Protein AF-A0AAP2GTU1-F1 (afdb_monomer)

pLDDT: mean 79.98, std 15.56, range [30.16, 94.25]

Secondary structure (DSSP, 8-state):
-PPP----EE--TT--TTPPPPEEPTT-EEEE-S--SSSEEEEEESEEEEEEPPEEETTEEEEEEPEEEE-SS-EEEEEEEEEEEEESSEEEEEEEEEEEEEEETTEEEEE-TTEEEEEETT--EEEEE--HHHHHGGGGG--

Organism: NCBI:txid2782350

Radius of gyration: 14.72 Å; Cα contacts (8 Å, |Δi|>4): 333; chains: 1; bounding box: 30×39×38 Å

Structure (mmCIF, N/CA/C/O backbone):
data_AF-A0AAP2GTU1-F1
#
_entry.id   AF-A0AAP2GTU1-F1
#
loop_
_atom_site.group_PDB
_atom_site.id
_atom_site.type_symbol
_atom_site.label_atom_id
_atom_site.label_alt_id
_atom_site.label_comp_id
_atom_site.label_asym_id
_atom_site.label_entity_id
_atom_site.label_seq_id
_atom_site.pdbx_PDB_ins_code
_atom_site.Cartn_x
_atom_site.Cartn_y
_atom_site.Cartn_z
_atom_site.occupancy
_atom_site.B_iso_or_equiv
_atom_site.auth_seq_id
_atom_site.auth_comp_id
_atom_site.auth_asym_id
_atom_site.auth_atom_id
_atom_site.pdbx_PDB_model_num
ATOM 1 N N . HIS A 1 1 ? -6.195 -17.796 13.509 1.00 30.16 1 HIS A N 1
ATOM 2 C CA . HIS A 1 1 ? -5.922 -18.245 12.130 1.00 30.16 1 HIS A CA 1
ATOM 3 C C . HIS A 1 1 ? -7.028 -17.724 11.225 1.00 30.16 1 HIS A C 1
ATOM 5 O O . HIS A 1 1 ? -8.182 -17.882 11.612 1.00 30.16 1 HIS A O 1
ATOM 11 N N . PRO A 1 2 ? -6.719 -17.066 10.094 1.00 38.16 2 PRO A N 1
ATOM 12 C CA . PRO A 1 2 ? -7.736 -16.709 9.109 1.00 38.16 2 PRO A CA 1
ATOM 13 C C . PRO A 1 2 ? -8.235 -17.970 8.367 1.00 38.16 2 PRO A C 1
ATOM 15 O O . PRO A 1 2 ? -7.466 -18.922 8.218 1.00 38.16 2 PRO A O 1
ATOM 18 N N . PRO A 1 3 ? -9.513 -18.011 7.947 1.00 38.03 3 PRO A N 1
ATOM 19 C CA . PRO A 1 3 ? -10.086 -19.137 7.204 1.00 38.03 3 PRO A CA 1
ATOM 20 C C . PRO A 1 3 ? -9.543 -19.226 5.759 1.00 38.03 3 PRO A C 1
ATOM 22 O O . PRO A 1 3 ? -9.139 -18.199 5.208 1.00 38.03 3 PRO A O 1
ATOM 25 N N . PRO A 1 4 ? -9.545 -20.421 5.130 1.00 39.78 4 PRO A N 1
ATOM 26 C CA . PRO A 1 4 ? -9.088 -20.612 3.752 1.00 39.78 4 PRO A CA 1
ATOM 27 C C . PRO A 1 4 ? -10.042 -19.967 2.725 1.00 39.78 4 PRO A C 1
ATOM 29 O O . PRO A 1 4 ? -11.256 -19.928 2.948 1.00 39.78 4 PRO A O 1
ATOM 32 N N . PRO A 1 5 ? -9.528 -19.483 1.580 1.00 42.00 5 PRO A N 1
ATOM 33 C CA . PRO A 1 5 ? -10.341 -18.797 0.586 1.00 42.00 5 PRO A CA 1
ATOM 34 C C . PRO A 1 5 ? -11.162 -19.754 -0.304 1.00 42.00 5 PRO A C 1
ATOM 36 O O . PRO A 1 5 ? -10.618 -20.444 -1.154 1.00 42.00 5 PRO A O 1
ATOM 39 N N . THR A 1 6 ? -12.494 -19.742 -0.178 1.00 43.41 6 THR A N 1
ATOM 40 C CA . THR A 1 6 ? -13.464 -20.270 -1.168 1.00 43.41 6 THR A CA 1
ATOM 41 C C . THR A 1 6 ? -14.096 -19.177 -2.064 1.00 43.41 6 THR A C 1
ATOM 43 O O . THR A 1 6 ? -15.057 -18.527 -1.670 1.00 43.41 6 THR A O 1
ATOM 46 N N . GLY A 1 7 ? -13.558 -18.956 -3.275 1.00 51.34 7 GLY A N 1
ATOM 47 C CA . GLY A 1 7 ? -14.180 -18.121 -4.327 1.00 51.34 7 GLY A CA 1
ATOM 48 C C . GLY A 1 7 ? -13.601 -16.711 -4.494 1.00 51.34 7 GLY A C 1
ATOM 49 O O . GLY A 1 7 ? -14.191 -15.743 -4.031 1.00 51.34 7 GLY A O 1
ATOM 50 N N . ALA A 1 8 ? -12.458 -16.572 -5.169 1.00 52.59 8 ALA A N 1
ATOM 51 C CA . ALA A 1 8 ? -11.869 -15.278 -5.536 1.00 52.59 8 ALA A CA 1
ATOM 52 C C . ALA A 1 8 ? -12.064 -15.004 -7.036 1.00 52.59 8 ALA A C 1
ATOM 54 O O . ALA A 1 8 ? -11.912 -15.917 -7.845 1.00 52.59 8 ALA A O 1
ATOM 55 N N . SER A 1 9 ? -12.370 -13.764 -7.430 1.00 53.72 9 SER A N 1
ATOM 56 C CA . SER A 1 9 ? -12.431 -13.361 -8.845 1.00 53.72 9 SER A CA 1
ATOM 57 C C . SER A 1 9 ? -11.434 -12.233 -9.103 1.00 53.72 9 SER A C 1
ATOM 59 O O . SER A 1 9 ? -11.486 -11.198 -8.444 1.00 53.72 9 SER A O 1
ATOM 61 N N . SER A 1 10 ? -10.527 -12.418 -10.066 1.00 52.75 10 SER A N 1
ATOM 62 C CA . SER A 1 10 ? -9.625 -11.359 -10.539 1.00 52.75 10 SER A CA 1
ATOM 63 C C . SER A 1 10 ? -9.782 -11.163 -12.041 1.00 52.75 10 SER A C 1
ATOM 65 O O . SER A 1 10 ? -9.759 -12.126 -12.810 1.00 52.75 10 SER A O 1
ATOM 67 N N . THR A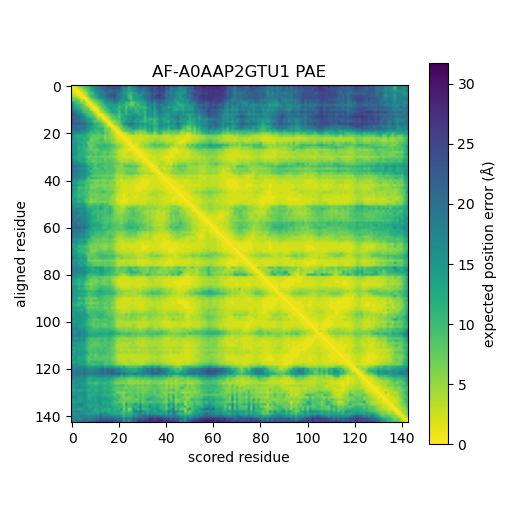 1 11 ? -9.947 -9.915 -12.472 1.00 50.88 11 THR A N 1
ATOM 68 C CA . THR A 1 11 ? -9.996 -9.572 -13.895 1.00 50.88 11 THR A CA 1
ATOM 69 C C . THR A 1 11 ? -8.557 -9.393 -14.377 1.00 50.88 11 THR A C 1
ATOM 71 O O . THR A 1 11 ? -7.835 -8.515 -13.920 1.00 50.88 11 THR A O 1
ATOM 74 N N . SER A 1 12 ? -8.091 -10.278 -15.257 1.00 50.78 12 SER A N 1
ATOM 75 C CA . SER A 1 12 ? -6.668 -10.453 -15.591 1.00 50.78 12 SER A CA 1
ATOM 76 C C . SER A 1 12 ? -6.109 -9.484 -16.639 1.00 50.78 12 SER A C 1
ATOM 78 O O . SER A 1 12 ? -4.905 -9.535 -16.919 1.00 50.78 12 SER A O 1
ATOM 80 N N . ARG A 1 13 ? -6.965 -8.653 -17.239 1.00 45.25 13 ARG A N 1
ATOM 81 C CA . ARG A 1 13 ? -6.680 -7.826 -18.416 1.00 45.25 13 ARG A CA 1
ATOM 82 C C . ARG A 1 13 ? -5.927 -6.557 -17.995 1.00 45.25 13 ARG A C 1
ATOM 84 O O . ARG A 1 13 ? -6.549 -5.537 -17.760 1.00 45.25 13 ARG A O 1
ATOM 91 N N . GLY A 1 14 ? -4.607 -6.649 -17.838 1.00 49.06 14 GLY A N 1
ATOM 92 C CA . GLY A 1 14 ? -3.763 -5.488 -17.516 1.00 49.06 14 GLY A CA 1
ATOM 93 C C . GLY A 1 14 ? -2.371 -5.836 -16.992 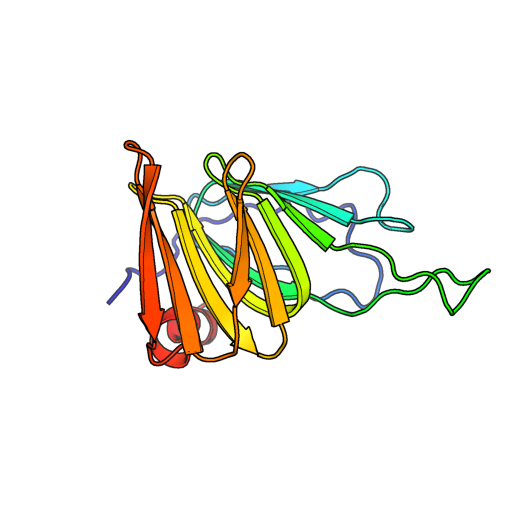1.00 49.06 14 GLY A C 1
ATOM 94 O O . GLY A 1 14 ? -1.425 -5.098 -17.226 1.00 49.06 14 GLY A O 1
ATOM 95 N N . LEU A 1 15 ? -2.184 -6.996 -16.354 1.00 57.47 15 LEU A N 1
ATOM 96 C CA . LEU A 1 15 ? -0.853 -7.398 -15.887 1.00 57.47 15 LEU A CA 1
ATOM 97 C C . LEU A 1 15 ? 0.047 -7.771 -17.076 1.00 57.47 15 LEU A C 1
ATOM 99 O O . LEU A 1 15 ? -0.069 -8.872 -17.609 1.00 57.47 15 LEU A O 1
ATOM 103 N N . GLY A 1 16 ? 0.934 -6.858 -17.483 1.00 52.56 16 GLY A N 1
ATOM 104 C CA . GLY A 1 16 ? 1.970 -7.122 -18.487 1.00 52.56 16 GLY A CA 1
ATOM 105 C C . GLY A 1 16 ? 2.833 -8.347 -18.145 1.00 52.56 16 GLY A C 1
ATOM 106 O O . GLY A 1 16 ? 2.955 -8.733 -16.976 1.00 52.56 16 GLY A O 1
ATOM 107 N N . GLU A 1 17 ? 3.428 -8.965 -19.168 1.00 45.38 17 GLU A N 1
ATOM 108 C CA . GLU A 1 17 ? 4.233 -10.188 -19.048 1.00 45.38 17 GLU A CA 1
ATOM 109 C C . GLU A 1 17 ? 5.441 -9.971 -18.118 1.00 45.38 17 GLU A C 1
ATOM 111 O O . GLU A 1 17 ? 6.473 -9.429 -18.505 1.00 45.38 17 GLU A O 1
ATOM 116 N N . GLY A 1 18 ? 5.300 -10.353 -16.846 1.00 51.03 18 GLY A N 1
ATOM 117 C CA . GLY A 1 18 ? 6.355 -10.235 -15.833 1.00 51.03 18 GLY A CA 1
ATOM 118 C C . GLY A 1 18 ? 5.913 -9.628 -14.500 1.00 51.03 18 GLY A C 1
ATOM 119 O O . GLY A 1 18 ? 6.661 -9.720 -13.520 1.00 51.03 18 GLY A O 1
ATOM 120 N N . SER A 1 19 ? 4.712 -9.048 -14.417 1.00 55.78 19 SER A N 1
ATOM 121 C CA . SER A 1 19 ? 4.093 -8.694 -13.135 1.00 55.78 19 SER A CA 1
ATOM 122 C C . SER A 1 19 ? 3.415 -9.923 -12.532 1.00 55.78 19 SER A C 1
ATOM 124 O O . SER A 1 19 ? 2.539 -10.527 -13.150 1.00 55.78 19 SER A O 1
ATOM 126 N N . LYS A 1 20 ? 3.817 -10.310 -11.315 1.00 67.62 20 LYS A N 1
ATOM 127 C CA . LYS A 1 20 ? 3.124 -11.374 -10.582 1.00 67.62 20 LYS A CA 1
ATOM 128 C C . LYS A 1 20 ? 1.702 -10.918 -10.261 1.00 67.62 20 LYS A C 1
ATOM 130 O O . LYS A 1 20 ? 1.490 -9.781 -9.842 1.00 67.62 20 LYS A O 1
ATOM 135 N N . ARG A 1 21 ? 0.734 -11.806 -10.492 1.00 72.56 21 ARG A N 1
ATOM 136 C CA . ARG A 1 21 ? -0.668 -11.550 -10.153 1.00 72.56 21 ARG A CA 1
ATOM 137 C C . ARG A 1 21 ? -0.798 -11.482 -8.628 1.00 72.56 21 ARG A C 1
ATOM 139 O O . ARG A 1 21 ? -0.213 -12.339 -7.964 1.00 72.56 21 ARG A O 1
ATOM 146 N N . PRO A 1 22 ? -1.545 -10.510 -8.076 1.00 81.94 22 PRO A N 1
ATOM 147 C CA . PRO A 1 22 ? -1.934 -10.559 -6.675 1.00 81.94 22 PRO A CA 1
ATOM 148 C C . PRO A 1 22 ? -2.618 -11.894 -6.376 1.00 81.94 22 PRO A C 1
ATOM 150 O O . PRO A 1 22 ? -3.364 -12.409 -7.213 1.00 81.94 22 PRO A O 1
ATOM 153 N N . VAL A 1 23 ? -2.364 -12.454 -5.198 1.00 83.94 23 VAL A N 1
ATOM 154 C CA . VAL A 1 23 ? -3.076 -13.638 -4.710 1.00 83.94 23 VAL A CA 1
ATOM 155 C C . VAL A 1 23 ? -4.261 -13.133 -3.905 1.00 83.94 23 VAL A C 1
ATOM 157 O O . VAL A 1 23 ? -4.070 -12.420 -2.925 1.00 83.94 23 VAL A O 1
ATOM 160 N N . LEU A 1 24 ? -5.479 -13.458 -4.327 1.00 82.88 24 LEU A N 1
ATOM 161 C CA . LEU A 1 24 ? -6.697 -13.006 -3.662 1.00 82.88 24 LEU A CA 1
ATOM 162 C C . LEU A 1 24 ? -7.250 -14.103 -2.759 1.00 82.88 24 LEU A C 1
ATOM 164 O O . LEU A 1 24 ? -7.223 -15.285 -3.105 1.00 82.88 24 LEU A O 1
ATOM 168 N N . THR A 1 25 ? -7.821 -13.692 -1.634 1.00 81.12 25 THR A N 1
ATOM 169 C CA . THR A 1 25 ? -8.691 -14.564 -0.853 1.00 81.12 25 THR A CA 1
ATOM 170 C C . THR A 1 25 ? -10.106 -14.593 -1.436 1.00 81.12 25 THR A C 1
ATOM 172 O O . THR A 1 25 ? -10.460 -13.856 -2.358 1.00 81.12 25 THR A O 1
ATOM 175 N N . ALA A 1 26 ? -10.949 -15.451 -0.882 1.00 75.50 26 ALA A N 1
ATOM 176 C CA . ALA A 1 26 ? -12.337 -15.562 -1.269 1.00 75.50 26 ALA A CA 1
ATOM 177 C C . ALA A 1 26 ? -13.147 -14.314 -0.996 1.00 75.50 26 ALA A C 1
ATOM 179 O O . ALA A 1 26 ? -12.882 -13.593 -0.039 1.00 75.50 26 ALA A O 1
ATOM 180 N N . ASN A 1 27 ? -14.167 -14.103 -1.821 1.00 82.06 27 ASN A N 1
ATOM 181 C CA . ASN A 1 27 ? -15.020 -12.923 -1.805 1.00 82.06 27 ASN A CA 1
ATOM 182 C C . ASN A 1 27 ? -14.228 -11.619 -1.963 1.00 82.06 27 ASN A C 1
ATOM 184 O O . ASN A 1 27 ? -14.709 -10.554 -1.588 1.00 82.06 27 ASN A O 1
ATOM 188 N N . SER A 1 28 ? -13.019 -11.709 -2.523 1.00 85.31 28 SER A N 1
ATOM 189 C CA . SER A 1 28 ? -12.214 -10.548 -2.864 1.00 85.31 28 SER A CA 1
ATOM 190 C C . SER A 1 28 ? -12.335 -10.238 -4.349 1.00 85.31 28 SER A C 1
ATOM 192 O O . SER A 1 28 ? -12.450 -11.140 -5.187 1.00 85.31 28 SER A O 1
ATOM 194 N N . ARG A 1 29 ? -12.294 -8.946 -4.661 1.00 86.62 29 ARG A N 1
ATOM 195 C CA . ARG A 1 29 ? -12.332 -8.385 -6.008 1.00 86.62 29 ARG A CA 1
ATOM 196 C C . ARG A 1 29 ? -11.227 -7.353 -6.141 1.00 86.62 29 ARG A C 1
ATOM 198 O O . ARG A 1 29 ? -10.926 -6.621 -5.201 1.00 86.62 29 ARG A O 1
ATOM 205 N N . LEU A 1 30 ? -10.648 -7.301 -7.332 1.00 86.75 30 LEU A N 1
ATOM 206 C CA . LEU A 1 30 ? -9.625 -6.334 -7.674 1.00 86.75 30 LEU A CA 1
ATOM 207 C C . LEU A 1 30 ? -9.945 -5.703 -9.026 1.00 86.75 30 LEU A C 1
ATOM 209 O O . LEU A 1 30 ? -10.262 -6.410 -9.986 1.00 86.75 30 LEU A O 1
ATOM 213 N N . GLU A 1 31 ? -9.869 -4.379 -9.077 1.00 87.94 31 GLU A N 1
ATOM 214 C CA . GLU A 1 31 ? -10.065 -3.577 -10.285 1.00 87.94 31 GLU A CA 1
ATOM 215 C C . GLU A 1 31 ? -8.732 -2.935 -10.659 1.00 87.94 31 GLU A C 1
ATOM 217 O O . GLU A 1 31 ? -7.997 -2.486 -9.782 1.00 87.94 31 GLU A O 1
ATOM 222 N N . LEU A 1 32 ? -8.388 -2.973 -11.945 1.00 85.31 32 LEU A N 1
ATOM 223 C CA . LEU A 1 32 ? -7.116 -2.494 -12.485 1.00 85.31 32 LEU A CA 1
ATOM 224 C C . LEU A 1 32 ? -7.369 -1.193 -13.257 1.00 85.31 32 LEU A C 1
ATOM 226 O O . LEU A 1 32 ? -8.340 -1.129 -14.012 1.00 85.31 32 LEU A O 1
ATOM 230 N N . SER A 1 33 ? -6.488 -0.200 -13.122 1.00 84.56 33 SER A N 1
ATOM 231 C CA . SER A 1 33 ? -6.379 0.906 -14.083 1.00 84.56 33 SER A CA 1
ATOM 232 C C . SER A 1 33 ? -6.184 0.397 -15.516 1.00 84.56 33 SER A C 1
ATOM 234 O O . SER A 1 33 ? -5.593 -0.658 -15.754 1.00 84.56 33 SER A O 1
ATOM 236 N N . GLU A 1 34 ? -6.701 1.154 -16.485 1.00 79.62 34 GLU A N 1
ATOM 237 C CA . GLU A 1 34 ? -6.660 0.778 -17.905 1.00 79.62 34 GLU A CA 1
ATOM 238 C C . GLU A 1 34 ? -5.235 0.793 -18.471 1.00 79.62 34 GLU A C 1
ATOM 240 O O . GLU A 1 34 ? -4.863 -0.086 -19.249 1.00 79.62 34 GLU A O 1
ATOM 245 N N . ASP A 1 35 ? -4.434 1.779 -18.060 1.00 80.00 35 ASP A N 1
ATOM 246 C CA . ASP A 1 35 ? -3.020 1.875 -18.406 1.00 80.00 35 ASP A CA 1
ATOM 247 C C . ASP A 1 35 ? -2.171 1.181 -17.335 1.00 80.00 35 ASP A C 1
ATOM 249 O O . ASP A 1 35 ? -2.221 1.520 -16.150 1.00 80.00 35 ASP A O 1
ATOM 253 N N . TRP A 1 36 ? -1.389 0.191 -17.769 1.00 79.00 36 TRP A N 1
ATOM 254 C CA . TRP A 1 36 ? -0.426 -0.534 -16.937 1.00 79.00 36 TRP A CA 1
ATOM 255 C C . TRP A 1 36 ? 1.028 -0.232 -17.310 1.00 79.00 36 TRP A C 1
ATOM 257 O O . TRP A 1 36 ? 1.960 -0.749 -16.674 1.00 79.00 36 TRP A O 1
ATOM 267 N N . ASP A 1 37 ? 1.237 0.593 -18.339 1.00 79.75 37 ASP A N 1
ATOM 268 C CA . ASP A 1 37 ? 2.533 1.044 -18.835 1.00 79.75 37 ASP A CA 1
ATOM 269 C C . ASP A 1 37 ? 3.043 2.326 -18.194 1.00 79.75 37 ASP A C 1
ATOM 271 O O . ASP A 1 37 ? 4.228 2.643 -18.322 1.00 79.75 37 ASP A O 1
ATOM 275 N N . SER A 1 38 ? 2.211 2.953 -17.367 1.00 84.38 38 SER A N 1
ATOM 276 C CA . SER A 1 38 ? 2.567 4.079 -16.518 1.00 84.38 38 SER A CA 1
ATOM 277 C C . SER A 1 38 ? 2.426 3.758 -15.017 1.00 84.38 38 SER A C 1
ATOM 279 O O . SER A 1 38 ? 2.808 2.667 -14.559 1.00 84.38 38 SER A O 1
ATOM 281 N N . ASP A 1 39 ? 1.975 4.741 -14.233 1.00 86.44 39 ASP A N 1
ATOM 282 C CA . ASP A 1 39 ? 1.644 4.555 -12.822 1.00 86.44 39 ASP A CA 1
ATOM 283 C C . ASP A 1 39 ? 0.477 3.565 -12.732 1.00 86.44 39 ASP A C 1
ATOM 285 O O . ASP A 1 39 ? -0.485 3.647 -13.489 1.00 86.44 39 ASP A O 1
ATOM 289 N N . ARG A 1 40 ? 0.606 2.565 -11.860 1.00 87.06 40 ARG A N 1
ATOM 290 C CA . ARG A 1 40 ? -0.336 1.446 -11.777 1.00 87.06 40 ARG A CA 1
ATOM 291 C C . ARG A 1 40 ? -1.214 1.606 -10.552 1.00 87.06 40 ARG A C 1
ATOM 293 O O . ARG A 1 40 ? -0.688 1.707 -9.444 1.00 87.06 40 ARG A O 1
ATOM 300 N N . GLU A 1 41 ? -2.520 1.527 -10.740 1.00 89.62 41 GLU A N 1
ATOM 301 C CA . GLU A 1 41 ? -3.487 1.655 -9.653 1.00 89.62 41 GLU A CA 1
ATOM 302 C C . GLU A 1 41 ? -4.391 0.428 -9.602 1.00 89.62 41 GLU A C 1
ATOM 304 O O . GLU A 1 41 ? -4.850 -0.082 -10.628 1.00 89.62 41 GLU A O 1
ATOM 309 N N . VAL A 1 42 ? -4.618 -0.076 -8.390 1.00 90.38 42 VAL A N 1
ATOM 310 C CA . VAL A 1 42 ? -5.576 -1.153 -8.134 1.00 90.38 42 VAL A CA 1
ATOM 311 C C . VAL A 1 42 ? -6.555 -0.743 -7.056 1.00 90.38 42 VAL A C 1
ATOM 313 O O . VAL A 1 42 ? -6.151 -0.184 -6.043 1.00 90.38 42 VAL A O 1
ATOM 316 N N . TRP A 1 43 ? -7.822 -1.102 -7.221 1.00 92.31 43 TRP A N 1
ATOM 317 C CA . TRP A 1 43 ? -8.835 -0.972 -6.176 1.00 92.31 43 TRP A CA 1
ATOM 318 C C . TRP A 1 43 ? -9.128 -2.355 -5.618 1.00 92.31 43 TRP A C 1
ATOM 320 O O . TRP A 1 43 ? -9.526 -3.257 -6.360 1.00 92.31 43 TRP A O 1
ATOM 330 N N . LEU A 1 44 ? -8.872 -2.539 -4.323 1.00 91.94 44 LEU A N 1
ATOM 331 C CA . LEU A 1 44 ? -9.077 -3.806 -3.635 1.00 91.94 44 LEU A CA 1
ATOM 332 C C . LEU A 1 44 ? -10.356 -3.762 -2.801 1.00 91.94 44 LEU A C 1
ATOM 334 O O . LEU A 1 44 ? -10.521 -2.891 -1.949 1.00 91.94 44 LEU A O 1
ATOM 338 N N . HIS A 1 45 ? -11.179 -4.792 -2.983 1.00 89.94 45 HIS A N 1
ATOM 339 C CA . HIS A 1 45 ? -12.240 -5.177 -2.065 1.00 89.94 45 HIS A CA 1
ATOM 340 C C . HIS A 1 45 ? -11.952 -6.573 -1.509 1.00 89.94 45 HIS A C 1
ATOM 342 O O . HIS A 1 45 ? -11.787 -7.511 -2.285 1.00 89.94 45 HIS A O 1
ATOM 348 N N . GLY A 1 46 ? -11.884 -6.725 -0.185 1.00 90.69 46 GLY A N 1
ATOM 349 C CA . GLY A 1 46 ? -11.538 -7.991 0.475 1.00 90.69 46 GLY A CA 1
ATOM 350 C C . GLY A 1 46 ? -10.062 -8.081 0.877 1.00 90.69 46 GLY A C 1
ATOM 351 O O . GLY A 1 46 ? -9.492 -7.116 1.376 1.00 90.69 46 GLY A O 1
ATOM 352 N N . GLU A 1 47 ? -9.435 -9.245 0.722 1.00 89.94 47 GLU A N 1
ATOM 353 C CA . GLU A 1 47 ? -8.055 -9.496 1.154 1.00 89.94 47 GLU A CA 1
ATOM 354 C C . GLU A 1 47 ? -7.201 -10.076 0.028 1.00 89.94 47 GLU A C 1
ATOM 356 O O . GLU A 1 47 ? -7.598 -11.021 -0.661 1.00 89.94 47 GLU A O 1
ATOM 361 N N . ALA A 1 48 ? -6.006 -9.509 -0.136 1.00 90.31 48 ALA A N 1
ATOM 362 C CA . ALA A 1 48 ? -5.048 -9.912 -1.147 1.00 90.31 48 ALA A CA 1
ATOM 363 C C . ALA A 1 48 ? -3.599 -9.769 -0.664 1.00 90.31 48 ALA A C 1
ATOM 365 O O . ALA A 1 48 ? -3.248 -8.881 0.116 1.00 90.31 48 ALA A O 1
ATOM 366 N N . TYR A 1 49 ? -2.750 -10.648 -1.184 1.00 89.19 49 TYR A N 1
ATOM 367 C CA . TYR A 1 49 ? -1.302 -10.578 -1.081 1.00 89.19 49 TYR A CA 1
ATOM 368 C C . TYR A 1 49 ? -0.718 -10.057 -2.397 1.00 89.19 49 TYR A C 1
ATOM 370 O O . TYR A 1 49 ? -1.084 -10.513 -3.484 1.00 89.19 49 TYR A O 1
ATOM 378 N N . PHE A 1 50 ? 0.199 -9.100 -2.292 1.00 89.06 50 PHE A N 1
ATOM 379 C CA . PHE A 1 50 ? 0.788 -8.383 -3.413 1.00 89.06 50 PHE A CA 1
ATOM 380 C C . PHE A 1 50 ? 2.301 -8.565 -3.452 1.00 89.06 50 PHE A C 1
ATOM 382 O O . PHE A 1 50 ? 2.984 -8.452 -2.435 1.00 89.06 50 PHE A O 1
ATOM 389 N N . GLU A 1 51 ? 2.818 -8.740 -4.667 1.00 86.56 51 GLU A N 1
ATOM 390 C CA . GLU A 1 51 ? 4.246 -8.685 -4.977 1.00 86.56 51 GLU A CA 1
ATOM 391 C C . GLU A 1 51 ? 4.499 -7.536 -5.964 1.00 86.56 51 GLU A C 1
ATOM 393 O O . GLU A 1 51 ? 4.459 -7.691 -7.190 1.00 86.56 51 GLU A O 1
ATOM 398 N N . GLY A 1 52 ? 4.715 -6.337 -5.425 1.00 79.19 52 GLY A N 1
ATOM 399 C CA . GLY A 1 52 ? 4.931 -5.128 -6.207 1.00 79.19 52 GLY A CA 1
ATOM 400 C C . GLY A 1 52 ? 6.349 -5.0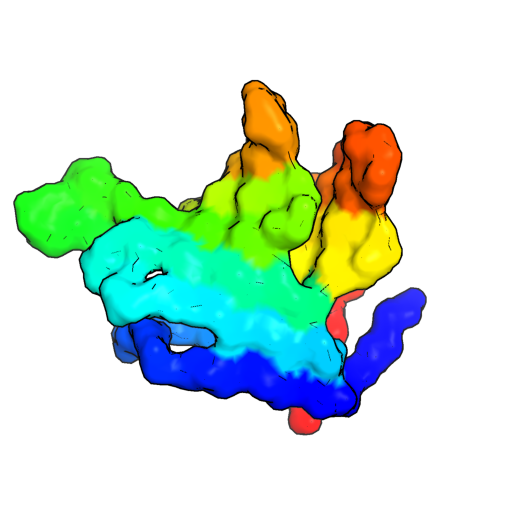75 -6.763 1.00 79.19 52 GLY A C 1
ATOM 401 O O . GLY A 1 52 ? 7.311 -4.976 -6.006 1.00 79.19 52 GLY A O 1
ATOM 402 N N . ARG A 1 53 ? 6.507 -5.066 -8.090 1.00 79.12 53 ARG A N 1
ATOM 403 C CA . ARG A 1 53 ? 7.816 -4.891 -8.743 1.00 79.12 53 ARG A CA 1
ATOM 404 C C . ARG A 1 53 ? 8.114 -3.423 -9.034 1.00 79.12 53 ARG A C 1
ATOM 406 O O . ARG A 1 53 ? 7.216 -2.636 -9.330 1.00 79.12 53 ARG A O 1
ATOM 413 N N . LYS A 1 54 ? 9.399 -3.064 -8.981 1.00 80.69 54 LYS A N 1
ATOM 414 C CA . LYS A 1 54 ? 9.877 -1.752 -9.439 1.00 80.69 54 LYS A CA 1
ATOM 415 C C . LYS A 1 54 ? 9.686 -1.671 -10.958 1.00 80.69 54 LYS A C 1
ATOM 417 O O . LYS A 1 54 ? 10.128 -2.574 -11.662 1.00 80.69 54 LYS A O 1
ATOM 422 N N . LYS A 1 55 ? 9.061 -0.599 -11.447 1.00 81.69 55 LYS A N 1
ATOM 423 C CA . LYS A 1 55 ? 8.953 -0.280 -12.880 1.00 81.69 55 LYS A CA 1
ATOM 424 C C . LYS A 1 55 ? 9.482 1.137 -13.089 1.00 81.69 55 LYS A C 1
ATOM 426 O O . LYS A 1 55 ? 9.172 2.030 -12.301 1.00 81.69 55 LYS A O 1
ATOM 431 N N . THR A 1 56 ? 10.305 1.330 -14.106 1.00 83.88 56 THR A N 1
ATOM 432 C CA . THR A 1 56 ? 10.854 2.634 -14.503 1.00 83.88 56 THR A CA 1
ATOM 433 C C . THR A 1 56 ? 10.323 3.016 -15.872 1.00 83.88 56 THR A C 1
ATOM 435 O O . THR A 1 56 ? 9.935 2.138 -16.645 1.00 83.88 56 THR A O 1
ATOM 438 N N . ASN A 1 57 ? 10.323 4.309 -16.178 1.00 84.19 57 ASN A N 1
ATOM 439 C CA . ASN A 1 57 ? 9.991 4.783 -17.512 1.00 84.19 57 ASN A CA 1
ATOM 440 C C . ASN A 1 57 ? 11.081 4.332 -18.508 1.00 84.19 57 ASN A C 1
ATOM 442 O O . ASN A 1 57 ? 12.258 4.607 -18.269 1.00 84.19 57 ASN A O 1
ATOM 446 N N . PRO A 1 58 ? 10.733 3.651 -19.617 1.00 85.19 58 PRO A N 1
ATOM 447 C CA . PRO A 1 58 ? 11.704 3.265 -20.642 1.00 85.19 58 PRO A CA 1
ATOM 448 C C . PRO A 1 58 ? 12.433 4.453 -21.286 1.00 85.19 58 PRO A C 1
ATOM 450 O O . PRO A 1 58 ? 13.581 4.314 -21.695 1.00 85.19 58 PRO A O 1
ATOM 453 N N . ALA A 1 59 ? 11.780 5.616 -21.365 1.00 88.88 59 ALA A N 1
ATOM 454 C CA . ALA A 1 59 ? 12.347 6.850 -21.906 1.00 88.88 59 ALA A CA 1
ATOM 455 C C . ALA A 1 59 ? 13.138 7.664 -20.865 1.00 88.88 59 ALA A C 1
ATOM 457 O O . ALA A 1 59 ? 13.900 8.553 -21.236 1.00 88.88 59 ALA A O 1
ATOM 458 N N . ASP A 1 60 ? 12.967 7.372 -19.573 1.00 87.50 60 ASP A N 1
ATOM 459 C CA . ASP A 1 60 ? 13.661 8.049 -18.476 1.00 87.50 60 ASP A CA 1
ATOM 460 C C . ASP A 1 60 ? 13.838 7.097 -17.284 1.00 87.50 60 ASP A C 1
ATOM 462 O O . ASP A 1 60 ? 12.964 6.957 -16.425 1.00 87.50 60 ASP A O 1
ATOM 466 N N . ALA A 1 61 ? 15.010 6.465 -17.198 1.00 85.75 61 ALA A N 1
ATOM 467 C CA . ALA A 1 61 ? 15.325 5.510 -16.137 1.00 85.75 61 ALA A CA 1
ATOM 468 C C . ALA A 1 61 ? 15.345 6.134 -14.724 1.00 85.75 61 ALA A C 1
ATOM 470 O O . ALA A 1 61 ? 15.289 5.399 -13.733 1.00 85.75 61 ALA A O 1
ATOM 471 N N . SER A 1 62 ? 15.411 7.468 -14.606 1.00 87.31 62 SER A N 1
ATOM 472 C CA . SER A 1 62 ? 15.323 8.162 -13.316 1.00 87.31 62 SER A CA 1
ATOM 473 C C . SER A 1 62 ? 13.882 8.225 -12.797 1.00 87.31 62 SER A C 1
ATOM 475 O O . SER A 1 62 ? 13.655 8.209 -11.582 1.00 87.31 62 SER A O 1
ATOM 477 N N . ARG A 1 63 ? 12.894 8.199 -13.702 1.00 86.31 63 ARG A N 1
ATOM 478 C CA . ARG A 1 63 ? 11.474 8.203 -13.361 1.00 86.31 63 ARG A CA 1
ATOM 479 C C . ARG A 1 63 ? 10.995 6.792 -13.024 1.00 86.31 63 ARG A C 1
ATOM 481 O O . ARG A 1 63 ? 10.967 5.890 -13.861 1.00 86.31 63 ARG A O 1
ATOM 488 N N . ARG A 1 64 ? 10.544 6.613 -11.782 1.00 85.44 64 ARG A N 1
ATOM 489 C CA . ARG A 1 64 ? 9.902 5.380 -11.305 1.00 85.44 64 ARG A CA 1
ATOM 490 C C . ARG A 1 64 ? 8.393 5.505 -11.419 1.00 85.44 64 ARG A C 1
ATOM 492 O O . ARG A 1 64 ? 7.839 6.499 -10.961 1.00 85.44 64 ARG A O 1
ATOM 499 N N . TYR A 1 65 ? 7.751 4.489 -11.982 1.00 86.44 65 TYR A N 1
ATOM 500 C CA . TYR A 1 65 ? 6.299 4.400 -11.960 1.00 86.44 65 TYR A CA 1
ATOM 501 C C . TYR A 1 65 ? 5.818 3.922 -10.599 1.00 86.44 65 TYR A C 1
ATOM 503 O O . TYR A 1 65 ? 6.356 2.956 -10.039 1.00 86.44 65 TYR A O 1
ATOM 511 N N . LYS A 1 66 ? 4.790 4.592 -10.094 1.00 87.38 66 LYS A N 1
ATOM 512 C CA . LYS A 1 66 ? 4.141 4.264 -8.830 1.00 87.38 66 LYS A CA 1
ATOM 513 C C . LYS A 1 66 ? 3.305 2.993 -8.967 1.00 87.38 66 LYS A C 1
ATOM 515 O O . LYS A 1 66 ? 2.915 2.591 -10.066 1.00 87.38 66 LYS A O 1
ATOM 520 N N . PHE A 1 67 ? 3.085 2.338 -7.835 1.00 88.56 67 PHE A N 1
ATOM 521 C CA . PHE A 1 67 ? 2.079 1.299 -7.697 1.00 88.56 67 PHE A CA 1
ATOM 522 C C . PHE A 1 67 ? 1.268 1.605 -6.442 1.00 88.56 67 PHE A C 1
ATOM 524 O O . PHE A 1 67 ? 1.845 1.646 -5.352 1.00 88.56 67 PHE A O 1
ATOM 531 N N . THR A 1 68 ? -0.027 1.842 -6.620 1.00 91.69 68 THR A N 1
ATOM 532 C CA . THR A 1 68 ? -0.934 2.259 -5.550 1.00 91.69 68 THR A CA 1
ATOM 533 C C . THR A 1 68 ? -2.052 1.239 -5.398 1.00 91.69 68 THR A C 1
ATOM 535 O O . THR A 1 68 ? -2.702 0.872 -6.378 1.00 91.69 68 THR A O 1
ATOM 538 N N . VAL A 1 69 ? -2.267 0.763 -4.171 1.00 92.50 69 VAL A N 1
ATOM 539 C CA . VAL A 1 69 ? -3.435 -0.052 -3.811 1.00 92.50 69 VAL A CA 1
ATOM 540 C C . VAL A 1 69 ? -4.415 0.828 -3.056 1.00 92.50 69 VAL A C 1
ATOM 542 O O . VAL A 1 69 ? -4.140 1.236 -1.929 1.00 92.50 69 VAL A O 1
ATOM 545 N N . HIS A 1 70 ? -5.559 1.085 -3.669 1.00 93.56 70 HIS A N 1
ATOM 546 C CA . HIS A 1 70 ? -6.667 1.811 -3.078 1.00 93.56 70 HIS A CA 1
ATOM 547 C C . HIS A 1 70 ? -7.538 0.867 -2.254 1.00 93.56 70 HIS A C 1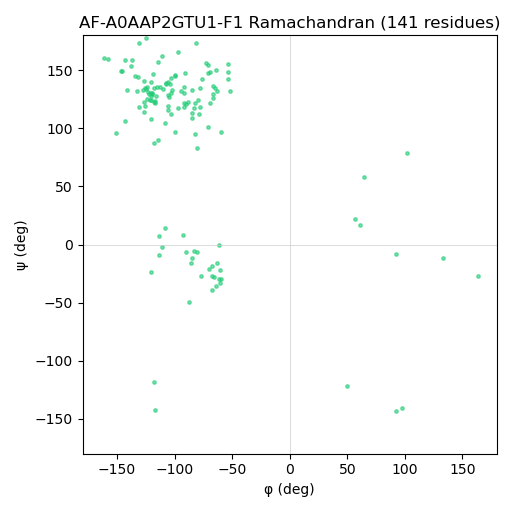
ATOM 549 O O . HIS A 1 70 ? -7.935 -0.214 -2.704 1.00 93.56 70 HIS A O 1
ATOM 555 N N . THR A 1 71 ? -7.859 1.308 -1.042 1.00 91.56 71 THR A N 1
ATOM 556 C CA . THR A 1 71 ? -8.871 0.698 -0.176 1.00 91.56 71 THR A CA 1
ATOM 557 C C . THR A 1 71 ? -9.895 1.762 0.218 1.00 91.56 71 THR A C 1
ATOM 559 O O . THR A 1 71 ? -9.756 2.936 -0.104 1.00 91.56 71 THR A O 1
ATOM 562 N N . SER A 1 72 ? -10.927 1.385 0.966 1.00 87.75 72 SER A N 1
ATOM 563 C CA . SER A 1 72 ? -11.927 2.335 1.478 1.00 87.75 72 SER A CA 1
ATOM 564 C C . SER A 1 72 ? -11.379 3.300 2.526 1.00 87.75 72 SER A C 1
ATOM 566 O O . SER A 1 72 ? -12.059 4.267 2.852 1.00 87.75 72 SER A O 1
ATOM 568 N N . SER A 1 73 ? -10.234 2.989 3.139 1.00 86.75 73 SER A N 1
ATOM 569 C CA . SER A 1 73 ? -9.742 3.710 4.320 1.00 86.75 73 SER A CA 1
ATOM 570 C C . SER A 1 73 ? -8.377 4.354 4.123 1.00 86.75 73 SER A C 1
ATOM 572 O O . SER A 1 73 ? -8.039 5.263 4.872 1.00 86.75 73 SER A O 1
ATOM 574 N N . LEU A 1 74 ? -7.575 3.845 3.189 1.00 89.19 74 LEU A N 1
ATOM 575 C CA . LEU A 1 74 ? -6.213 4.307 2.944 1.00 89.19 74 LEU A CA 1
ATOM 576 C C . LEU A 1 74 ? -5.719 3.887 1.563 1.00 89.19 74 LEU A C 1
ATOM 578 O O . LEU A 1 74 ? -6.198 2.894 1.000 1.00 89.19 74 LEU A O 1
ATOM 582 N N . ASP A 1 75 ? -4.687 4.583 1.103 1.00 92.50 75 ASP A N 1
ATOM 583 C CA . ASP A 1 75 ? -3.909 4.206 -0.069 1.00 92.50 75 ASP A CA 1
ATOM 584 C C . ASP A 1 75 ? -2.566 3.610 0.356 1.00 92.50 75 ASP A C 1
ATOM 586 O O . ASP A 1 75 ? -1.895 4.096 1.271 1.00 92.50 75 ASP A O 1
ATOM 590 N N . VAL A 1 76 ? -2.158 2.541 -0.323 1.00 91.19 76 VAL A N 1
ATOM 591 C CA . VAL A 1 76 ? -0.878 1.863 -0.100 1.00 91.19 76 VAL A CA 1
ATOM 592 C C . VAL A 1 76 ? 0.042 2.163 -1.281 1.00 9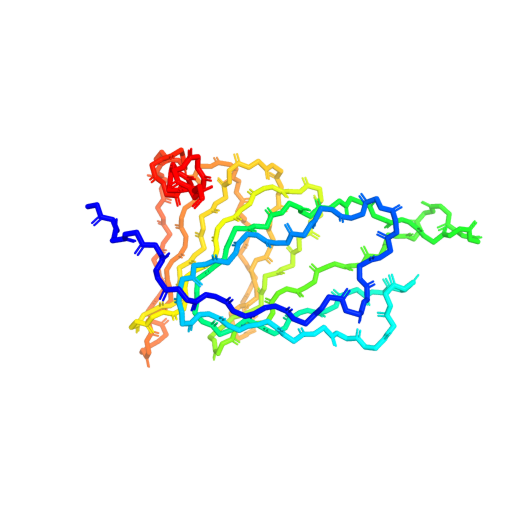1.19 76 VAL A C 1
ATOM 594 O O . VAL A 1 76 ? -0.113 1.574 -2.351 1.00 91.19 76 VAL A O 1
ATOM 597 N N . ASN A 1 77 ? 1.021 3.047 -1.095 1.00 90.56 77 ASN A N 1
ATOM 598 C CA . ASN A 1 77 ? 2.039 3.354 -2.099 1.00 90.56 77 ASN A CA 1
ATOM 599 C C . ASN A 1 77 ? 3.236 2.423 -1.926 1.00 90.56 77 ASN A C 1
ATOM 601 O O . ASN A 1 77 ? 3.877 2.395 -0.868 1.00 90.56 77 ASN A O 1
ATOM 605 N N . VAL A 1 78 ? 3.564 1.658 -2.967 1.00 84.06 78 VAL A N 1
ATOM 606 C CA . VAL A 1 78 ? 4.533 0.569 -2.826 1.00 84.06 78 VAL A CA 1
ATOM 607 C C . VAL A 1 78 ? 5.568 0.520 -3.944 1.00 84.06 78 VAL A C 1
ATOM 609 O O . VAL A 1 78 ? 5.292 0.797 -5.112 1.00 84.06 78 VAL A O 1
ATOM 612 N N . VAL A 1 79 ? 6.799 0.132 -3.592 1.00 75.19 79 VAL A N 1
ATOM 613 C CA . VAL A 1 79 ? 7.918 0.030 -4.541 1.00 75.19 79 VAL A CA 1
ATOM 614 C C . VAL A 1 79 ? 8.795 -1.175 -4.206 1.00 75.19 79 VAL A C 1
ATOM 616 O O . VAL A 1 79 ? 9.601 -1.113 -3.282 1.00 75.19 79 VAL A O 1
ATOM 619 N N . GLY A 1 80 ? 8.719 -2.251 -5.000 1.00 70.19 80 GLY A N 1
ATOM 620 C CA . GLY A 1 80 ? 9.591 -3.420 -4.803 1.00 70.19 80 GLY A CA 1
ATOM 621 C C . GLY A 1 80 ? 9.328 -4.113 -3.465 1.00 70.19 80 GLY A C 1
ATOM 622 O O . GLY A 1 80 ? 10.225 -4.151 -2.630 1.00 70.19 80 GLY A O 1
ATOM 623 N N . THR A 1 81 ? 8.092 -4.550 -3.235 1.00 86.06 81 THR A N 1
ATOM 624 C CA . THR A 1 81 ? 7.592 -4.960 -1.912 1.00 86.06 81 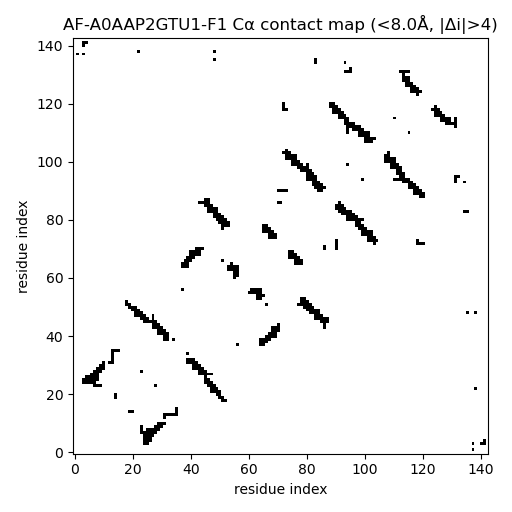THR A CA 1
ATOM 625 C C . THR A 1 81 ? 6.750 -6.215 -1.974 1.00 86.06 81 THR A C 1
ATOM 627 O O . THR A 1 81 ? 6.072 -6.471 -2.969 1.00 86.06 81 THR A O 1
ATOM 630 N N . GLU A 1 82 ? 6.736 -6.927 -0.857 1.00 90.62 82 GLU A N 1
ATOM 631 C CA . GLU A 1 82 ? 5.780 -7.988 -0.577 1.00 90.62 82 GLU A CA 1
ATOM 632 C C . GLU A 1 82 ? 4.926 -7.581 0.615 1.00 90.62 82 GLU A C 1
ATOM 634 O O . GLU A 1 82 ? 5.462 -7.207 1.662 1.00 90.62 82 GLU A O 1
ATOM 639 N N . PHE A 1 83 ? 3.607 -7.639 0.478 1.00 92.19 83 PHE A N 1
ATOM 640 C CA . PHE A 1 83 ? 2.703 -7.194 1.533 1.00 92.19 83 PHE A CA 1
ATOM 641 C C . PHE A 1 83 ? 1.322 -7.820 1.408 1.00 92.19 83 PHE A C 1
ATOM 643 O O . PHE A 1 83 ? 0.915 -8.286 0.345 1.00 92.19 83 PHE A O 1
ATOM 650 N N . THR A 1 84 ? 0.594 -7.810 2.518 1.00 91.44 84 THR A N 1
ATOM 651 C CA . THR A 1 84 ? -0.798 -8.260 2.585 1.00 91.44 84 THR A CA 1
ATOM 652 C C . THR A 1 84 ? -1.685 -7.076 2.927 1.00 91.44 84 THR A C 1
ATOM 654 O O . THR A 1 84 ? -1.360 -6.316 3.840 1.00 91.44 84 THR A O 1
ATOM 657 N N . VAL A 1 85 ? -2.806 -6.942 2.222 1.00 92.88 85 VAL A N 1
ATOM 658 C CA . VAL A 1 85 ? -3.871 -5.987 2.540 1.00 92.88 85 VAL A CA 1
ATOM 659 C C . VAL A 1 85 ? -5.150 -6.769 2.804 1.00 92.88 85 VAL A C 1
ATOM 661 O O . VAL A 1 85 ? -5.524 -7.623 2.006 1.00 92.88 85 VAL A O 1
ATOM 664 N N . SER A 1 86 ? -5.823 -6.474 3.912 1.00 91.50 86 SER A N 1
ATOM 665 C CA . SER A 1 86 ? -7.133 -7.026 4.259 1.00 91.50 86 SER A CA 1
ATOM 666 C C . SER A 1 86 ? -8.097 -5.892 4.558 1.00 91.50 86 SER A C 1
ATOM 668 O O . SER A 1 86 ? -7.866 -5.118 5.482 1.00 91.50 86 SER A O 1
ATOM 670 N N . GLN A 1 87 ? -9.204 -5.843 3.830 1.00 89.69 87 GLN A N 1
ATOM 671 C CA . GLN A 1 87 ? -10.308 -4.917 4.026 1.00 89.69 87 GLN A CA 1
ATOM 672 C C . GLN A 1 87 ? -11.550 -5.708 4.454 1.00 89.69 87 GLN A C 1
ATOM 674 O O . GLN A 1 87 ? -12.321 -6.196 3.628 1.00 89.69 87 GLN A O 1
ATOM 679 N N . ARG A 1 88 ? -11.710 -5.877 5.770 1.00 84.44 88 ARG A N 1
ATOM 680 C CA . ARG A 1 88 ? -12.885 -6.522 6.385 1.00 84.44 88 ARG A CA 1
ATOM 681 C C . ARG A 1 88 ? -13.596 -5.503 7.278 1.00 84.44 88 ARG A C 1
ATOM 683 O O . ARG A 1 88 ? -14.008 -4.463 6.787 1.00 84.44 88 ARG A O 1
ATOM 690 N N . GLU A 1 89 ? -13.690 -5.747 8.586 1.00 85.25 89 GLU A N 1
ATOM 691 C CA . GLU A 1 89 ? -14.203 -4.755 9.552 1.00 85.25 89 GLU A CA 1
ATOM 692 C C . GLU A 1 89 ? -13.269 -3.543 9.715 1.00 85.25 89 GLU A C 1
ATOM 694 O O . GLU A 1 89 ? -13.699 -2.442 10.051 1.00 85.25 89 GLU A O 1
ATOM 699 N N . LYS A 1 90 ? -11.974 -3.754 9.471 1.00 90.06 90 LYS A N 1
ATOM 700 C CA . LYS A 1 90 ? -10.919 -2.741 9.454 1.00 90.06 90 LYS A CA 1
ATOM 701 C C . LYS A 1 90 ? -9.997 -2.989 8.266 1.00 90.06 90 LYS A C 1
ATOM 703 O O . LYS A 1 90 ? -9.931 -4.117 7.762 1.00 90.06 90 LYS A O 1
ATOM 708 N N . THR A 1 91 ? -9.274 -1.952 7.857 1.00 92.44 91 THR A N 1
ATOM 709 C CA . THR A 1 91 ? -8.217 -2.078 6.854 1.00 92.44 91 THR A CA 1
ATOM 710 C C . THR A 1 91 ? -6.911 -2.414 7.559 1.00 92.44 91 THR A C 1
ATOM 712 O O . THR A 1 91 ? -6.484 -1.700 8.462 1.00 92.44 91 THR A O 1
ATOM 715 N N . THR A 1 92 ? -6.286 -3.526 7.190 1.00 93.44 92 THR A N 1
ATOM 716 C CA . THR A 1 92 ? -5.021 -3.999 7.760 1.00 93.44 92 THR A CA 1
ATOM 717 C C . THR A 1 92 ? -3.989 -4.152 6.659 1.00 93.44 92 THR A C 1
ATOM 719 O O . THR A 1 92 ? -4.254 -4.819 5.661 1.00 93.44 92 THR A O 1
ATOM 722 N N . VAL A 1 93 ? -2.806 -3.579 6.868 1.00 93.75 93 VAL A N 1
ATOM 723 C CA . VAL A 1 93 ? -1.645 -3.734 5.989 1.00 93.75 93 VAL A CA 1
ATOM 724 C C . VAL A 1 93 ? -0.510 -4.365 6.780 1.00 93.75 93 VAL A C 1
ATOM 726 O O . VAL A 1 93 ? -0.178 -3.898 7.868 1.00 93.75 93 VAL A O 1
ATOM 729 N N . VAL A 1 94 ? 0.089 -5.424 6.239 1.00 93.81 94 VAL A N 1
ATOM 730 C CA . VAL A 1 94 ? 1.259 -6.100 6.818 1.00 93.81 94 VAL A CA 1
ATOM 731 C C . VAL A 1 94 ? 2.372 -6.131 5.783 1.00 93.81 94 VAL A C 1
ATOM 733 O O . VAL A 1 94 ? 2.163 -6.623 4.674 1.00 93.81 94 VAL A O 1
ATOM 736 N N . LEU A 1 95 ? 3.551 -5.623 6.145 1.00 93.19 95 LEU A N 1
ATOM 737 C CA . LEU A 1 95 ? 4.705 -5.550 5.251 1.00 93.19 95 LEU A CA 1
ATOM 738 C C . LEU A 1 95 ? 5.656 -6.731 5.478 1.00 93.19 95 LEU A C 1
ATOM 740 O O . LEU A 1 95 ? 6.248 -6.872 6.550 1.00 93.19 95 LEU A O 1
ATOM 744 N N . ASN A 1 96 ? 5.837 -7.558 4.450 1.00 89.94 96 ASN A N 1
ATOM 745 C CA . ASN A 1 96 ? 6.759 -8.691 4.462 1.00 89.94 96 ASN A CA 1
ATOM 746 C C . ASN A 1 96 ? 8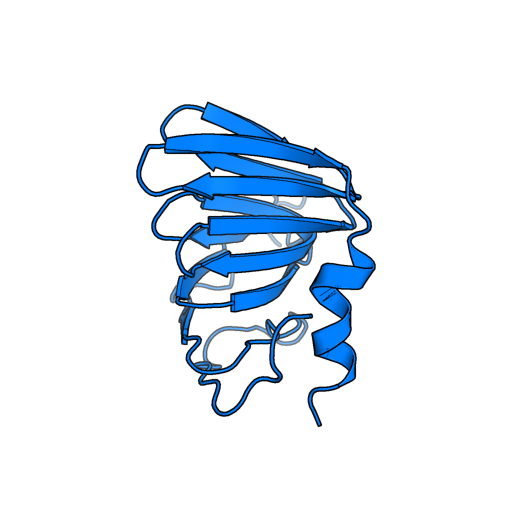.174 -8.283 4.038 1.00 89.94 96 ASN A C 1
ATOM 748 O O . ASN A 1 96 ? 9.131 -8.613 4.734 1.00 89.94 96 ASN A O 1
ATOM 752 N N . GLU A 1 97 ? 8.306 -7.564 2.922 1.00 88.62 97 GLU A N 1
ATOM 753 C CA . GLU A 1 97 ? 9.595 -7.151 2.354 1.00 88.62 97 GLU A CA 1
ATOM 754 C C . GLU A 1 97 ? 9.487 -5.781 1.671 1.00 88.62 97 GLU A C 1
ATOM 756 O O . GLU A 1 97 ? 8.448 -5.435 1.113 1.00 88.62 97 GLU A O 1
ATOM 761 N N . GLY A 1 98 ? 10.582 -5.016 1.672 1.00 88.62 98 GLY A N 1
ATOM 762 C CA . GLY A 1 98 ? 10.699 -3.741 0.967 1.00 88.62 98 GLY A CA 1
ATOM 763 C C . GLY A 1 98 ? 10.327 -2.544 1.842 1.00 88.62 98 GLY A C 1
ATOM 764 O O . GLY A 1 98 ? 10.661 -2.499 3.024 1.00 88.62 98 GLY A O 1
ATOM 765 N N . ARG A 1 99 ? 9.688 -1.533 1.245 1.00 88.75 99 ARG A N 1
ATOM 766 C CA . ARG A 1 99 ? 9.199 -0.329 1.927 1.00 88.75 99 ARG A CA 1
ATOM 767 C C . ARG A 1 99 ? 7.854 0.096 1.357 1.00 88.75 99 ARG A C 1
ATOM 769 O O . ARG A 1 99 ? 7.719 0.217 0.140 1.00 88.75 99 ARG A O 1
ATOM 776 N N . ILE A 1 100 ? 6.921 0.391 2.250 1.00 90.44 100 ILE A N 1
ATOM 777 C CA . ILE A 1 100 ? 5.603 0.926 1.917 1.00 90.44 100 ILE A CA 1
ATOM 778 C C . ILE A 1 100 ? 5.446 2.297 2.556 1.00 90.44 100 ILE A C 1
ATOM 780 O O . ILE A 1 100 ? 5.967 2.542 3.644 1.00 90.44 100 ILE A O 1
ATOM 784 N N . GLU A 1 101 ? 4.721 3.172 1.878 1.00 92.75 101 GLU A N 1
ATOM 785 C CA . GLU A 1 101 ? 4.173 4.388 2.456 1.00 92.75 101 GLU A CA 1
ATOM 786 C C . GLU A 1 101 ? 2.647 4.303 2.389 1.00 92.75 101 GLU A C 1
ATOM 788 O O . GLU A 1 101 ? 2.078 4.114 1.316 1.00 92.75 101 GLU A O 1
ATOM 793 N N . LEU A 1 102 ? 1.987 4.391 3.539 1.00 91.81 102 LEU A N 1
ATOM 794 C CA . LEU A 1 102 ? 0.533 4.474 3.613 1.00 91.81 102 LEU A CA 1
ATOM 795 C C . LEU A 1 102 ? 0.117 5.936 3.622 1.00 91.81 102 LEU A C 1
ATOM 797 O O . LEU A 1 102 ? 0.694 6.710 4.382 1.00 91.81 102 LEU A O 1
ATOM 801 N N . ALA A 1 103 ? -0.897 6.285 2.839 1.00 91.56 103 ALA A N 1
ATOM 802 C CA . ALA A 1 103 ? -1.589 7.561 2.946 1.00 91.56 103 ALA A CA 1
ATOM 803 C C . ALA A 1 103 ? -2.955 7.326 3.604 1.00 91.56 103 ALA A C 1
ATOM 805 O O . ALA A 1 103 ? -3.798 6.604 3.068 1.00 91.56 103 ALA A O 1
ATOM 806 N N . VAL A 1 104 ? -3.145 7.895 4.793 1.00 87.88 104 VAL A N 1
ATOM 807 C CA . VAL A 1 104 ? -4.388 7.835 5.570 1.00 87.88 104 VAL A CA 1
ATOM 808 C C . VAL A 1 104 ? -4.854 9.272 5.770 1.00 87.88 104 VAL A C 1
ATOM 810 O O . VAL A 1 104 ? -4.222 10.021 6.514 1.00 87.88 104 VAL A O 1
ATOM 813 N N . ASP A 1 105 ? -5.927 9.670 5.084 1.00 83.69 105 ASP A N 1
ATOM 814 C CA . ASP A 1 105 ? -6.314 11.081 4.947 1.00 83.69 105 ASP A CA 1
ATOM 815 C C . ASP A 1 105 ? -5.109 11.946 4.494 1.00 83.69 105 ASP A C 1
ATOM 817 O O . ASP A 1 105 ? -4.501 11.662 3.464 1.00 83.69 105 ASP A O 1
ATOM 821 N N . ASP A 1 106 ? -4.723 12.962 5.274 1.00 82.81 106 ASP A N 1
ATOM 822 C CA . ASP A 1 106 ? -3.586 13.853 4.998 1.00 82.81 106 ASP A CA 1
ATOM 823 C C . ASP A 1 106 ? -2.266 13.389 5.656 1.00 82.81 106 ASP A C 1
ATOM 825 O O . ASP A 1 106 ? -1.275 14.126 5.677 1.00 82.81 106 ASP A O 1
ATOM 829 N N . GLN A 1 107 ? -2.236 12.186 6.241 1.00 85.62 107 GLN A N 1
ATOM 830 C CA . GLN A 1 107 ? -1.075 11.654 6.957 1.00 85.62 107 GLN A CA 1
ATOM 831 C C . GLN A 1 107 ? -0.377 10.542 6.174 1.00 85.62 107 GLN A C 1
ATOM 833 O O . GLN A 1 107 ? -1.013 9.632 5.645 1.00 85.62 107 GLN A O 1
ATOM 838 N N . TYR A 1 108 ? 0.957 10.579 6.180 1.00 90.69 108 TYR A N 1
ATOM 839 C CA . TYR A 1 108 ? 1.803 9.562 5.559 1.00 90.69 108 TYR A CA 1
ATOM 840 C C . TYR A 1 108 ? 2.524 8.733 6.618 1.00 90.69 108 TYR A C 1
ATOM 842 O O . TYR A 1 108 ? 3.112 9.278 7.555 1.00 90.69 108 TYR A O 1
ATOM 850 N N . ILE A 1 109 ? 2.506 7.410 6.459 1.00 91.06 109 ILE A N 1
ATOM 851 C CA . ILE A 1 109 ? 3.129 6.466 7.390 1.00 91.06 109 ILE A CA 1
ATOM 852 C C . ILE A 1 109 ? 4.067 5.551 6.624 1.00 91.06 109 ILE A C 1
ATOM 854 O O . ILE A 1 109 ? 3.645 4.721 5.821 1.00 91.06 109 ILE A O 1
ATOM 858 N N . ALA A 1 110 ? 5.358 5.677 6.910 1.00 92.62 110 ALA A N 1
ATOM 859 C CA . ALA A 1 110 ? 6.368 4.785 6.370 1.00 92.62 110 ALA A CA 1
ATOM 860 C C . ALA A 1 110 ? 6.393 3.470 7.161 1.00 92.62 110 ALA A C 1
ATOM 862 O O . ALA A 1 110 ? 6.616 3.467 8.371 1.00 92.62 110 ALA A O 1
ATOM 863 N N . MET A 1 111 ? 6.230 2.352 6.459 1.00 93.12 111 MET A N 1
ATOM 864 C CA . MET A 1 111 ? 6.346 1.009 7.018 1.00 93.12 111 MET A CA 1
ATOM 865 C C . MET A 1 111 ? 7.685 0.374 6.642 1.00 93.12 111 MET A C 1
ATOM 867 O O . MET A 1 111 ? 8.175 0.511 5.512 1.00 93.12 111 MET A O 1
ATOM 871 N N . LYS A 1 112 ? 8.246 -0.391 7.578 1.00 92.75 112 LYS A N 1
ATOM 872 C CA . LYS A 1 112 ? 9.384 -1.297 7.355 1.00 92.75 112 LYS A CA 1
ATOM 873 C C . LYS A 1 112 ? 8.943 -2.766 7.469 1.00 92.75 112 LYS A C 1
ATOM 875 O O . LYS A 1 112 ? 7.878 -3.042 8.021 1.00 92.75 112 LYS A O 1
ATOM 880 N N . PRO A 1 113 ? 9.733 -3.726 6.958 1.00 93.31 113 PRO A N 1
ATOM 881 C CA . PRO A 1 113 ? 9.417 -5.146 7.082 1.00 93.31 113 PRO A CA 1
ATOM 882 C C . PRO A 1 113 ? 9.132 -5.556 8.529 1.00 93.31 113 PRO A C 1
ATOM 884 O O . PRO A 1 113 ? 9.891 -5.214 9.437 1.00 93.31 113 PRO A O 1
ATOM 887 N N . GLY A 1 114 ? 8.036 -6.288 8.727 1.00 91.88 114 GLY A N 1
ATOM 888 C CA . GLY A 1 114 ? 7.519 -6.672 10.040 1.00 91.88 114 GLY A CA 1
ATOM 889 C C . GLY A 1 114 ? 6.493 -5.706 10.630 1.00 91.88 114 GLY A C 1
ATOM 890 O O . GLY A 1 114 ? 5.867 -6.042 11.631 1.00 91.88 114 GLY A O 1
ATOM 891 N N . ASP A 1 115 ? 6.261 -4.546 10.022 1.00 94.25 115 ASP A N 1
ATOM 892 C CA . ASP A 1 115 ? 5.212 -3.642 10.480 1.00 94.25 115 ASP A CA 1
ATOM 893 C C . ASP A 1 115 ? 3.820 -4.136 10.071 1.00 94.25 115 ASP A C 1
ATOM 895 O O . ASP A 1 115 ? 3.599 -4.621 8.955 1.00 94.25 115 ASP A O 1
ATOM 899 N N . LYS A 1 116 ? 2.865 -3.936 10.980 1.00 94.19 116 LYS A N 1
ATOM 900 C CA . LYS A 1 116 ? 1.429 -4.009 10.738 1.00 94.19 116 LYS A CA 1
ATOM 901 C C . LYS A 1 116 ? 0.796 -2.667 11.083 1.00 94.19 116 LYS A C 1
ATOM 903 O O . LYS A 1 116 ? 1.000 -2.153 12.184 1.00 94.19 116 LYS A O 1
ATOM 908 N N . VAL A 1 117 ? -0.012 -2.149 10.164 1.00 93.56 117 VAL A N 1
ATOM 909 C CA . VAL A 1 117 ? -0.869 -0.984 10.390 1.00 93.56 117 VAL A CA 1
ATOM 910 C C . VAL A 1 117 ? -2.325 -1.395 10.235 1.00 93.56 117 VAL A C 1
ATOM 912 O O . VAL A 1 117 ? -2.685 -2.108 9.299 1.00 93.56 117 VAL A O 1
ATOM 915 N N . GLU A 1 118 ? -3.163 -0.958 11.167 1.00 93.12 118 GLU A N 1
ATOM 916 C CA . GLU A 1 118 ? -4.604 -1.180 11.154 1.00 93.12 118 GLU A CA 1
ATOM 917 C C . GLU A 1 118 ? -5.334 0.162 11.247 1.00 93.12 118 GLU A C 1
ATOM 919 O O . GLU A 1 118 ? -4.992 0.989 12.091 1.00 93.12 118 GLU A O 1
ATOM 924 N N . VAL A 1 119 ? -6.345 0.356 10.398 1.00 90.69 119 VAL A N 1
ATOM 925 C CA . VAL A 1 119 ? -7.217 1.538 10.376 1.00 90.69 119 VAL A CA 1
ATOM 926 C C . VAL A 1 119 ? -8.669 1.083 10.482 1.00 90.69 119 VAL A C 1
ATOM 928 O O . VAL A 1 119 ? -9.152 0.321 9.640 1.00 90.69 119 VAL A O 1
ATOM 931 N N . SER A 1 120 ? -9.363 1.519 11.534 1.00 85.75 120 SER A N 1
ATOM 932 C CA . SER A 1 120 ? -10.772 1.188 11.792 1.00 85.75 120 SER A CA 1
ATOM 933 C C . SER A 1 120 ? -11.729 2.286 11.301 1.00 85.75 120 SER A C 1
ATOM 935 O O . SER A 1 120 ? -11.316 3.416 11.046 1.00 85.75 120 SER A O 1
ATOM 937 N N . GLY A 1 121 ? -13.032 1.982 11.202 1.00 69.25 121 GLY A N 1
ATOM 938 C CA . GLY A 1 121 ? -14.084 2.912 10.747 1.00 69.25 121 GLY A CA 1
ATOM 939 C C . GLY A 1 121 ? -14.291 4.180 11.598 1.00 69.25 121 GLY A C 1
ATOM 940 O O . GLY A 1 121 ? -15.135 5.002 11.259 1.00 69.25 121 GLY A O 1
ATOM 941 N N . GLY A 1 122 ? -13.519 4.351 12.678 1.00 63.97 122 GLY A N 1
ATOM 942 C CA . GLY A 1 122 ? -13.421 5.579 13.477 1.00 63.97 122 GLY A CA 1
ATOM 943 C C . GLY A 1 122 ? -12.096 6.336 13.305 1.00 63.97 122 GLY A C 1
ATOM 944 O O . GLY A 1 122 ? -11.790 7.185 14.134 1.00 63.97 122 GLY A O 1
ATOM 945 N N . LYS A 1 123 ? -11.299 6.008 12.274 1.00 69.31 123 LYS A N 1
ATOM 946 C CA . LYS A 1 123 ? -9.952 6.551 12.000 1.00 69.31 123 LYS A CA 1
ATOM 947 C C . LYS A 1 123 ? -8.917 6.291 13.099 1.00 69.31 123 LYS A C 1
ATOM 949 O O . LYS A 1 123 ? -7.859 6.915 13.118 1.00 69.31 123 LYS A O 1
ATOM 954 N N . GLU A 1 124 ? -9.186 5.347 14.000 1.00 78.88 124 GLU A N 1
ATOM 955 C CA . GLU A 1 124 ? -8.169 4.901 14.944 1.00 78.88 124 GLU A CA 1
ATOM 956 C C . GLU A 1 124 ? -7.096 4.131 14.178 1.00 78.88 124 GLU A C 1
ATOM 958 O O . GLU A 1 124 ? -7.386 3.130 13.510 1.00 78.88 124 GLU A O 1
ATOM 963 N N . LEU A 1 125 ? -5.867 4.629 14.284 1.00 88.44 125 LEU A N 1
ATOM 964 C CA . LEU A 1 125 ? -4.702 4.044 13.658 1.00 88.44 125 LEU A CA 1
ATOM 965 C C . LEU A 1 125 ? -3.857 3.317 14.692 1.00 88.44 125 LEU A C 1
ATOM 967 O O . LEU A 1 125 ? -3.431 3.898 15.691 1.00 88.44 125 LEU A O 1
ATOM 971 N N . ARG A 1 126 ? -3.556 2.052 14.412 1.00 89.38 126 ARG A N 1
ATOM 972 C CA . ARG A 1 126 ? -2.680 1.234 15.245 1.00 89.38 126 ARG A CA 1
ATOM 973 C C . ARG A 1 126 ? -1.499 0.734 14.432 1.00 89.38 126 ARG A C 1
ATOM 975 O O . ARG A 1 126 ? -1.684 0.074 13.415 1.00 89.38 126 ARG A O 1
ATOM 982 N N . HIS A 1 127 ? -0.293 1.021 14.911 1.00 92.38 127 HIS A N 1
ATOM 983 C CA . HIS A 1 127 ? 0.966 0.581 14.314 1.00 92.38 127 HIS A CA 1
ATOM 984 C C . HIS A 1 127 ? 1.711 -0.304 15.309 1.00 92.38 127 HIS A C 1
ATOM 986 O O . HIS A 1 127 ? 1.987 0.105 16.435 1.00 92.38 127 HIS A O 1
ATOM 992 N N . GLU A 1 128 ? 2.016 -1.532 14.904 1.00 91.19 128 GLU A N 1
ATOM 993 C CA . GLU A 1 128 ? 2.753 -2.490 15.726 1.00 91.19 128 GLU A CA 1
ATOM 994 C C . GLU A 1 128 ? 3.709 -3.332 14.878 1.00 91.19 128 GLU A C 1
ATOM 996 O O . GLU A 1 128 ? 3.528 -3.489 13.671 1.00 91.19 128 GLU A O 1
ATOM 1001 N N . THR A 1 129 ? 4.725 -3.906 15.518 1.00 90.88 129 THR A N 1
ATOM 1002 C CA . THR A 1 129 ? 5.610 -4.886 14.882 1.00 90.88 129 THR A CA 1
ATOM 1003 C C . THR A 1 129 ? 5.076 -6.295 15.126 1.00 90.88 129 THR A C 1
ATOM 1005 O O . THR A 1 129 ? 4.788 -6.680 16.258 1.00 90.88 129 THR A O 1
ATOM 1008 N N . VAL A 1 130 ? 4.969 -7.081 14.058 1.00 90.50 130 VAL A N 1
ATOM 1009 C CA . VAL A 1 130 ? 4.477 -8.462 14.052 1.00 90.50 130 VAL A CA 1
ATOM 1010 C C . VAL A 1 130 ? 5.435 -9.378 13.291 1.00 90.50 130 VAL A C 1
ATOM 1012 O O . VAL A 1 130 ? 6.372 -8.932 12.635 1.00 90.50 130 VAL A O 1
ATOM 1015 N N . ASN A 1 131 ? 5.180 -10.687 13.332 1.00 85.50 131 ASN A N 1
ATOM 1016 C CA . ASN A 1 131 ? 5.792 -11.621 12.391 1.00 85.50 131 ASN A CA 1
ATOM 1017 C C . ASN A 1 131 ? 4.957 -11.670 11.091 1.00 85.50 131 ASN A C 1
ATOM 1019 O O . ASN A 1 131 ? 3.867 -12.253 11.101 1.00 85.50 131 ASN A O 1
ATOM 1023 N N . PRO A 1 132 ? 5.444 -11.115 9.965 1.00 77.50 132 PRO A N 1
ATOM 1024 C CA . PRO A 1 132 ? 4.649 -10.975 8.743 1.00 77.50 132 PRO A CA 1
ATOM 1025 C C . PRO A 1 132 ? 4.373 -12.320 8.048 1.00 77.50 132 PRO A C 1
ATOM 1027 O O . PRO A 1 132 ? 3.378 -12.468 7.335 1.00 77.50 132 PRO A O 1
ATOM 1030 N N . LYS A 1 133 ? 5.187 -13.354 8.318 1.00 79.06 133 LYS A N 1
ATOM 1031 C CA . LYS A 1 133 ? 4.978 -14.708 7.771 1.00 79.06 133 LYS A CA 1
ATOM 1032 C C . LYS A 1 133 ? 3.641 -15.304 8.206 1.00 79.06 133 LYS A C 1
ATOM 1034 O O . LYS A 1 133 ? 3.008 -16.008 7.432 1.00 79.06 133 LYS A O 1
ATOM 1039 N N . VAL A 1 134 ? 3.170 -14.977 9.411 1.00 77.75 134 VAL A N 1
ATOM 1040 C CA . VAL A 1 134 ? 1.882 -15.472 9.928 1.00 77.75 134 VAL A CA 1
ATOM 1041 C C . VAL A 1 134 ? 0.708 -14.964 9.085 1.00 77.75 134 VAL A C 1
ATOM 1043 O O . VAL A 1 134 ? -0.245 -15.701 8.854 1.00 77.75 134 VAL A O 1
ATOM 1046 N N . TYR A 1 135 ? 0.795 -13.729 8.589 1.00 76.88 135 TYR A N 1
ATOM 1047 C CA . TYR A 1 135 ? -0.275 -13.070 7.832 1.00 76.88 135 TYR A CA 1
ATOM 1048 C C . TYR A 1 135 ? -0.266 -13.405 6.339 1.00 76.88 135 TYR A C 1
ATOM 1050 O O . TYR A 1 135 ? -1.235 -13.122 5.648 1.00 76.88 135 TYR A O 1
ATOM 1058 N N . SER A 1 136 ? 0.801 -14.039 5.855 1.00 72.81 136 SER A N 1
ATOM 1059 C CA . SER A 1 136 ? 0.964 -14.452 4.456 1.00 72.81 136 SER A CA 1
ATOM 1060 C C . SER A 1 136 ? 0.984 -15.973 4.276 1.00 72.81 136 SER A C 1
ATOM 1062 O O . SER A 1 136 ? 0.894 -16.440 3.149 1.00 72.81 136 SER A O 1
ATOM 1064 N N . ALA A 1 137 ? 1.036 -16.763 5.357 1.00 73.50 137 ALA A N 1
ATOM 1065 C CA . ALA A 1 137 ? 1.111 -18.231 5.314 1.00 73.50 137 ALA A CA 1
ATOM 1066 C C . ALA A 1 137 ? -0.079 -18.917 4.615 1.00 73.50 137 ALA A C 1
ATOM 1068 O O . ALA A 1 137 ? 0.031 -20.060 4.166 1.00 73.50 137 ALA A O 1
ATOM 1069 N N . TRP A 1 138 ? -1.226 -18.241 4.516 1.00 70.75 138 TRP A N 1
ATOM 1070 C CA . TRP A 1 138 ? -2.392 -18.771 3.807 1.00 70.75 138 TRP A CA 1
ATOM 1071 C C . TRP A 1 138 ? -2.141 -18.906 2.301 1.00 70.75 138 TRP A C 1
ATOM 1073 O O . TRP A 1 138 ? -2.705 -19.807 1.688 1.00 70.75 138 TRP A O 1
ATOM 1083 N N . LYS A 1 139 ? -1.255 -18.084 1.715 1.00 64.62 139 LYS A N 1
ATOM 1084 C CA . LYS A 1 139 ? -0.931 -18.135 0.281 1.00 64.62 139 LYS A CA 1
ATOM 1085 C C . LYS A 1 139 ? -0.320 -19.479 -0.135 1.00 64.62 139 LYS A C 1
ATOM 1087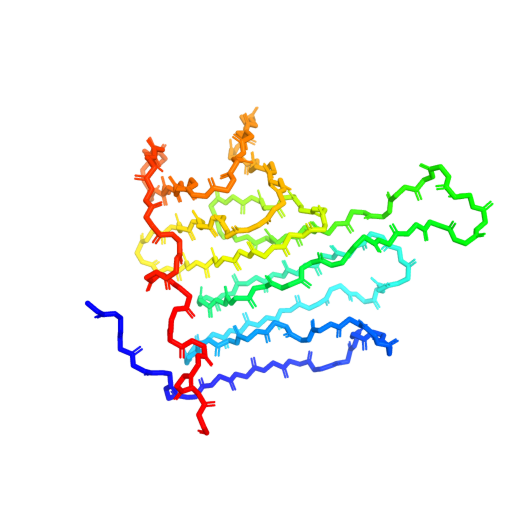 O O . LYS A 1 139 ? -0.510 -19.908 -1.264 1.00 64.62 139 LYS A O 1
ATOM 1092 N N . ASP A 1 140 ? 0.382 -20.150 0.782 1.00 65.44 140 ASP A N 1
ATOM 1093 C CA . ASP A 1 140 ? 1.065 -21.424 0.520 1.00 65.44 140 ASP A CA 1
ATOM 1094 C C . ASP A 1 140 ? 0.105 -22.633 0.572 1.00 65.44 140 ASP A C 1
ATOM 1096 O O . ASP A 1 140 ? 0.493 -23.751 0.239 1.00 65.44 140 ASP A O 1
ATOM 1100 N N . HIS A 1 141 ? -1.156 -22.412 0.968 1.00 58.91 141 HIS A N 1
ATOM 1101 C CA . HIS A 1 141 ? -2.206 -23.434 1.069 1.00 58.91 141 HIS A CA 1
ATOM 1102 C C . HIS A 1 141 ? -3.347 -23.234 0.055 1.00 58.91 141 HIS A C 1
ATOM 1104 O O . HIS A 1 141 ? -4.357 -23.931 0.130 1.00 58.91 141 HIS A O 1
ATOM 1110 N N . VAL A 1 142 ? -3.208 -22.292 -0.886 1.00 46.97 142 VAL A N 1
ATOM 1111 C CA . VAL A 1 142 ? -4.157 -22.113 -1.995 1.00 46.97 142 VAL A CA 1
ATOM 1112 C C . VAL A 1 142 ? -3.784 -23.120 -3.088 1.00 46.97 142 VAL A C 1
ATOM 1114 O O . VAL A 1 142 ? -2.856 -22.877 -3.857 1.00 46.97 142 VAL A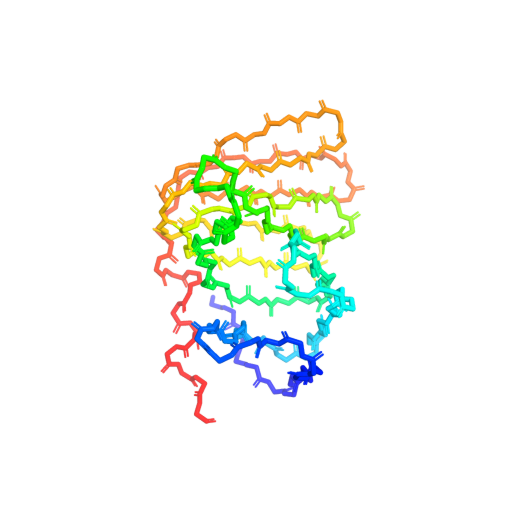 O 1
ATOM 1117 N N . TRP A 1 143 ? -4.444 -24.281 -3.080 1.00 38.66 143 TRP A N 1
ATOM 1118 C CA . TRP A 1 143 ? -4.348 -25.327 -4.107 1.00 38.66 143 TRP A CA 1
ATOM 1119 C C . TRP A 1 143 ? -5.575 -25.283 -5.014 1.00 38.66 143 TRP A C 1
ATOM 1121 O O . TRP A 1 143 ? -6.688 -25.088 -4.471 1.00 38.66 143 TRP A O 1
#

Mean predicted aligned error: 7.96 Å

Solvent-accessible surface area (backbone atoms only — not comparable to full-atom values): 8044 Å² total; per-residue (Å²): 134,85,81,84,63,76,62,56,54,72,75,74,88,52,70,55,98,83,58,64,75,63,50,63,31,34,74,13,42,50,47,70,42,90,56,59,90,53,58,31,44,34,43,55,44,32,33,38,37,40,57,44,71,76,44,56,39,92,93,38,78,86,45,66,42,52,34,37,42,38,47,97,74,39,37,40,41,45,53,44,24,32,36,35,42,34,46,71,89,38,40,35,42,34,28,57,39,55,46,40,38,35,38,45,85,98,44,78,46,80,43,48,57,24,31,32,42,37,40,37,94,82,72,52,74,48,78,47,79,50,70,39,64,74,78,50,52,65,67,82,67,72,123

Sequence (143 aa):
HPPPPTGASSTSRGLGEGSKRPVLTANSRLELSEDWDSDREVWLHGEAYFEGRKKTNPADASRRYKFTVHTSSLDVNVVGTEFTVSQREKTTVVLNEGRIELAVDDQYIAMKPGDKVEVSGGKELRHETVNPKVYSAWKDHVW

InterPro domains:
  IPR006860 FecR protein [PF04773] (24-101)
  IPR012373 Fe(2+)-dicitrate sensor, transmembrane component [PTHR30273] (24-140)

Foldseek 3Di:
DDDAADADDEDPPADPDPADDKAAGHPKYKDWDPHNLAATEIEIDFKTKHQAEWDANPVDNVHTHWYWYDYPFKIKIDYRFIWMWGDDQKTKIATQADWIWIGGPPDIDIDHHQWMWIQHPVRDIDIDGHHRCVVCVSVVVPD

Nearest PDB structures (foldseek):
  4m0n-assembly1_A  TM=8.871E-01  e=4.090E-09  Parabacteroides distasonis ATCC 8503
  4m0h-assembly2_B  TM=8.806E-01  e=4.090E-09  Parabacteroides distasonis ATCC 8503
  6ovm-assembly1_R  TM=7.479E-01  e=1.222E-05  Pseudomonas capeferrum
  1sfn-assembly1_A  TM=3.287E-01  e=2.036E-01  Deinococcus radiodurans
  1w4t-assembly1_A  TM=6.076E-01  e=5.999E+00  Pseudomonas aeruginosa